Protein AF-A0A969BUL6-F1 (afdb_monomer_lite)

pLDDT: mean 92.8, std 4.7, range [65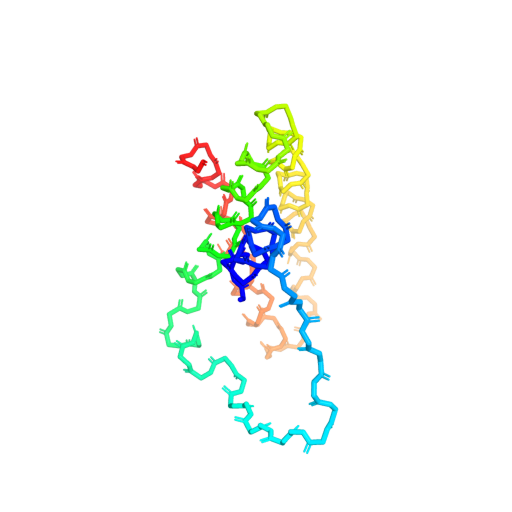.88, 97.88]

Structure (mmCIF, N/CA/C/O backbone):
data_AF-A0A969BUL6-F1
#
_entry.id   AF-A0A969BUL6-F1
#
loop_
_atom_site.group_PDB
_atom_site.id
_atom_site.type_symbol
_atom_site.label_atom_id
_atom_site.label_alt_id
_atom_site.label_comp_id
_atom_site.label_asym_id
_atom_site.label_entity_id
_atom_site.label_seq_id
_atom_site.pdbx_PDB_ins_code
_atom_site.Cartn_x
_atom_site.Cartn_y
_atom_site.Cartn_z
_atom_site.occupancy
_atom_site.B_iso_or_equiv
_atom_site.auth_seq_id
_atom_site.auth_comp_id
_atom_site.auth_asym_id
_atom_site.auth_atom_id
_atom_site.pdbx_PDB_model_num
ATOM 1 N N . MET A 1 1 ? -10.136 -2.775 -2.092 1.00 79.00 1 MET A N 1
ATOM 2 C CA . MET A 1 1 ? -8.849 -3.052 -2.754 1.00 79.00 1 MET A CA 1
ATOM 3 C C . MET A 1 1 ? -7.740 -2.154 -2.212 1.00 79.00 1 MET A C 1
ATOM 5 O O . MET A 1 1 ? -6.586 -2.566 -2.239 1.00 79.00 1 MET A O 1
ATOM 9 N N . TYR A 1 2 ? -8.063 -0.963 -1.699 1.00 91.69 2 TYR A N 1
ATOM 10 C CA . TYR A 1 2 ? -7.137 0.064 -1.206 1.00 91.69 2 TYR A CA 1
ATOM 11 C C . TYR A 1 2 ? -7.286 0.304 0.314 1.00 91.69 2 TYR A C 1
ATOM 13 O O . TYR A 1 2 ? -6.914 1.362 0.817 1.00 91.69 2 TYR A O 1
ATOM 21 N N . SER A 1 3 ? -7.788 -0.698 1.052 1.00 95.56 3 SER A N 1
ATOM 22 C CA . SER A 1 3 ? -8.084 -0.670 2.497 1.00 95.56 3 SER A CA 1
ATOM 23 C C . SER A 1 3 ? -9.330 0.121 2.917 1.00 95.56 3 SER A C 1
ATOM 25 O O . SER A 1 3 ? -9.647 0.144 4.105 1.00 95.56 3 SER A O 1
ATOM 27 N N . GLU A 1 4 ? -10.082 0.691 1.978 1.00 95.62 4 GLU A N 1
ATOM 28 C CA . GLU A 1 4 ? -11.387 1.325 2.200 1.00 95.62 4 GLU A CA 1
ATOM 29 C C . GLU A 1 4 ? -12.426 0.348 2.764 1.00 95.62 4 GLU A C 1
ATOM 31 O O . GLU A 1 4 ? -13.143 0.668 3.708 1.00 95.62 4 GLU A O 1
ATOM 36 N N . GLU A 1 5 ? -12.463 -0.871 2.234 1.00 95.06 5 GLU A N 1
ATOM 37 C CA . GLU A 1 5 ? -13.358 -1.945 2.656 1.00 95.06 5 GLU A CA 1
ATOM 38 C C . GLU A 1 5 ? -13.027 -2.428 4.067 1.00 95.06 5 GLU A C 1
ATOM 40 O O . GLU A 1 5 ? -13.918 -2.653 4.881 1.00 95.06 5 GLU A O 1
ATOM 45 N N . VAL A 1 6 ? -11.734 -2.524 4.385 1.00 95.44 6 VAL A N 1
ATOM 46 C CA . VAL A 1 6 ? -11.269 -2.941 5.711 1.00 95.44 6 VAL A CA 1
ATOM 47 C C . VAL A 1 6 ? -11.591 -1.853 6.735 1.00 95.44 6 VAL A C 1
ATOM 49 O O . VAL A 1 6 ? -12.066 -2.155 7.830 1.00 95.44 6 VAL A O 1
ATOM 52 N N . ASP A 1 7 ? -11.389 -0.581 6.374 1.00 96.56 7 ASP A N 1
ATOM 53 C CA . ASP A 1 7 ? -11.786 0.557 7.205 1.00 96.56 7 ASP A CA 1
ATOM 54 C C . ASP A 1 7 ? -13.297 0.581 7.454 1.00 96.56 7 ASP A C 1
ATOM 56 O O . ASP A 1 7 ? -13.726 0.795 8.587 1.00 96.56 7 ASP A O 1
ATOM 60 N N . LEU A 1 8 ? -14.105 0.316 6.424 1.00 95.81 8 LEU A N 1
ATOM 61 C CA . LEU A 1 8 ? -15.556 0.240 6.552 1.00 95.81 8 LEU A CA 1
ATOM 62 C C . LEU A 1 8 ? -15.975 -0.879 7.513 1.00 95.81 8 LEU A C 1
ATOM 64 O O . LEU A 1 8 ? -16.716 -0.607 8.454 1.00 95.81 8 LEU A O 1
ATOM 68 N N . CYS A 1 9 ? -15.458 -2.099 7.343 1.00 95.31 9 CYS A N 1
ATOM 69 C CA . CYS A 1 9 ? -15.747 -3.217 8.247 1.00 95.31 9 CYS A CA 1
ATOM 70 C C . CYS A 1 9 ? -15.334 -2.908 9.697 1.00 95.31 9 CYS A C 1
ATOM 72 O O . CYS A 1 9 ? -16.093 -3.173 10.627 1.00 95.31 9 CYS A O 1
ATOM 74 N N . SER A 1 10 ? -14.167 -2.282 9.896 1.00 94.69 10 SER A N 1
ATOM 75 C CA . SER A 1 10 ? -13.707 -1.824 11.216 1.00 94.69 10 SER A CA 1
ATOM 76 C C . SER A 1 10 ? -14.676 -0.814 11.841 1.00 94.69 10 SER A C 1
ATOM 78 O O . SER A 1 10 ? -15.011 -0.917 13.020 1.00 94.69 10 SER A O 1
ATOM 80 N N . ARG A 1 11 ? -15.179 0.149 11.057 1.00 96.06 11 ARG A N 1
ATOM 81 C CA . ARG A 1 11 ? -16.158 1.147 11.523 1.00 96.06 11 ARG A CA 1
ATOM 82 C C . ARG A 1 11 ? -17.513 0.532 11.862 1.00 96.06 11 ARG A C 1
ATOM 84 O O . ARG A 1 11 ? -18.085 0.915 12.875 1.00 96.06 11 ARG A O 1
ATOM 91 N N . ILE A 1 12 ? -18.000 -0.404 11.049 1.00 97.06 12 ILE A N 1
ATOM 92 C CA . ILE A 1 12 ? -19.236 -1.160 11.305 1.00 97.06 12 ILE A CA 1
ATOM 93 C C . ILE A 1 12 ? -19.116 -1.897 12.645 1.00 97.06 12 ILE A C 1
ATOM 95 O O . ILE A 1 12 ? -19.971 -1.731 13.512 1.00 97.06 12 ILE A O 1
ATOM 99 N N . GLY A 1 13 ? -18.004 -2.610 12.862 1.00 95.56 13 GLY A N 1
ATOM 100 C CA . GLY A 1 13 ? -17.739 -3.296 14.129 1.00 95.56 13 GLY A CA 1
ATOM 101 C C . GLY A 1 13 ? -17.670 -2.340 15.325 1.00 95.56 13 GLY A C 1
ATOM 102 O O . GLY A 1 13 ? -18.313 -2.581 16.340 1.00 95.56 13 GLY A O 1
ATOM 103 N N . LYS A 1 14 ? -16.966 -1.205 15.195 1.00 95.62 14 LYS A N 1
ATOM 104 C CA . LYS A 1 14 ? -16.892 -0.164 16.243 1.00 95.62 14 LYS A CA 1
ATOM 105 C C . LYS A 1 14 ? -18.247 0.469 16.572 1.00 95.62 14 LYS A C 1
ATOM 107 O O . LYS A 1 14 ? -18.428 0.959 17.680 1.00 95.62 14 LYS A O 1
ATOM 112 N N . ALA A 1 15 ? -19.178 0.483 15.620 1.00 97.56 15 ALA A N 1
ATOM 113 C CA . ALA A 1 15 ? -20.535 0.978 15.821 1.00 97.56 15 ALA A CA 1
ATOM 114 C C . ALA A 1 15 ? -21.478 -0.077 16.436 1.00 97.56 15 ALA A C 1
ATOM 116 O O . ALA A 1 15 ? -22.649 0.228 16.642 1.00 97.56 15 ALA A O 1
ATOM 117 N N . ASN A 1 16 ? -20.992 -1.291 16.732 1.00 97.00 16 ASN A N 1
ATOM 118 C CA . ASN A 1 16 ? -21.782 -2.447 17.175 1.00 97.00 16 ASN A CA 1
ATOM 119 C C . ASN A 1 16 ? -22.831 -2.918 16.153 1.00 97.00 16 ASN A C 1
ATOM 121 O O . ASN A 1 16 ? -23.867 -3.469 16.522 1.00 97.00 16 ASN A O 1
ATOM 125 N N . TRP A 1 17 ? -22.575 -2.705 14.862 1.00 97.88 17 TRP A N 1
ATOM 126 C CA . TRP A 1 17 ? -23.411 -3.250 13.795 1.00 97.88 17 TRP A CA 1
ATOM 127 C C . TRP A 1 17 ? -22.972 -4.679 13.473 1.00 97.88 17 TRP A C 1
ATOM 129 O O . TRP A 1 17 ? -21.788 -5.015 13.567 1.00 97.88 17 TRP A O 1
ATOM 139 N N . SER A 1 18 ? -23.916 -5.523 13.060 1.00 95.25 18 SER A N 1
ATOM 140 C CA . SER A 1 18 ? -23.618 -6.900 12.677 1.00 95.25 18 SER A CA 1
ATOM 141 C C . SER A 1 18 ? -22.969 -6.977 11.289 1.00 95.25 18 SER A C 1
ATOM 143 O O . SER A 1 18 ? -23.364 -6.289 10.347 1.00 95.25 18 SER A O 1
ATOM 145 N N . LEU A 1 19 ? -21.963 -7.846 11.152 1.00 94.81 19 LEU A N 1
ATOM 146 C CA . LEU A 1 19 ? -21.334 -8.186 9.877 1.00 94.81 19 LEU A CA 1
ATOM 147 C C . LEU A 1 19 ? -21.773 -9.601 9.485 1.00 94.81 19 LEU A C 1
ATOM 149 O O . LEU A 1 19 ? -21.475 -10.559 10.197 1.00 94.81 19 LEU A O 1
ATOM 153 N N . HIS A 1 20 ? -22.474 -9.739 8.362 1.00 94.88 20 HIS A N 1
ATOM 154 C CA . HIS A 1 20 ? -22.965 -11.029 7.878 1.00 94.88 20 HIS A CA 1
ATOM 155 C C . HIS A 1 20 ? -22.215 -11.459 6.618 1.00 94.88 20 HIS A C 1
ATOM 157 O O . HIS A 1 20 ? -22.008 -10.666 5.701 1.00 94.88 20 HIS A O 1
ATOM 163 N N . TRP A 1 21 ? -21.840 -12.735 6.563 1.00 94.94 21 TRP A N 1
ATOM 164 C CA . TRP A 1 21 ? -21.285 -13.370 5.373 1.00 94.94 21 TRP A CA 1
ATOM 165 C C . TRP A 1 21 ? -22.361 -14.214 4.686 1.00 94.94 21 TRP A C 1
ATOM 167 O O . TRP A 1 21 ? -23.027 -15.013 5.342 1.00 94.94 21 TRP A O 1
ATOM 177 N N . VAL A 1 22 ? -22.529 -14.046 3.371 1.00 96.88 22 VAL A N 1
ATOM 178 C CA . VAL A 1 22 ? -23.548 -14.754 2.581 1.00 96.88 22 VAL A CA 1
ATOM 179 C C . VAL A 1 22 ? -22.852 -15.668 1.569 1.00 96.88 22 VAL A C 1
ATOM 181 O O . VAL A 1 22 ? -22.572 -15.237 0.452 1.00 96.88 22 VAL A O 1
ATOM 184 N N . PRO A 1 23 ? -22.567 -16.936 1.922 1.00 96.31 23 PRO A N 1
ATOM 185 C CA . PRO A 1 23 ? -21.769 -17.827 1.075 1.00 96.31 23 PRO A CA 1
ATOM 186 C C . PRO A 1 23 ? -22.473 -18.241 -0.227 1.00 96.31 23 PRO A C 1
ATOM 188 O O . PRO A 1 23 ? -21.809 -18.644 -1.174 1.00 96.31 23 PRO A O 1
ATOM 191 N N . HIS A 1 24 ? -23.805 -18.136 -0.290 1.00 97.75 24 HIS A N 1
ATOM 192 C CA . HIS A 1 24 ? -24.598 -18.480 -1.476 1.00 97.75 24 HIS A CA 1
ATOM 193 C C . HIS A 1 24 ? -24.614 -17.368 -2.539 1.00 97.75 24 HIS A C 1
ATOM 195 O O . HIS A 1 24 ? -25.083 -17.595 -3.653 1.00 97.75 24 HIS A O 1
ATOM 201 N N . ALA A 1 25 ? -24.139 -16.163 -2.207 1.00 96.94 25 ALA A N 1
ATOM 202 C CA . ALA A 1 25 ? -24.091 -15.057 -3.152 1.00 96.94 25 ALA A CA 1
ATOM 203 C C . ALA A 1 25 ? -23.022 -15.316 -4.224 1.00 96.94 25 ALA A C 1
ATOM 205 O O . ALA A 1 25 ? -21.879 -15.644 -3.910 1.00 96.94 25 ALA A O 1
ATOM 206 N N . GLN A 1 26 ? -23.385 -15.129 -5.494 1.00 97.00 26 GLN A N 1
ATOM 207 C CA . GLN A 1 26 ? -22.473 -15.276 -6.627 1.00 97.00 26 GLN A CA 1
ATOM 208 C C . GLN A 1 26 ? -22.199 -13.908 -7.249 1.00 97.00 26 GLN A C 1
ATOM 210 O O . GLN A 1 26 ? -23.123 -13.149 -7.537 1.00 97.00 26 GLN A O 1
ATOM 215 N N . ILE A 1 27 ? -20.919 -13.586 -7.439 1.00 94.19 27 ILE A N 1
ATOM 216 C CA . ILE A 1 27 ? -20.466 -12.302 -7.982 1.00 94.19 27 ILE A CA 1
ATOM 217 C C . ILE A 1 27 ? -19.422 -12.583 -9.060 1.00 94.19 27 ILE A C 1
ATOM 219 O O . ILE A 1 27 ? -18.439 -13.281 -8.811 1.00 94.19 27 ILE A O 1
ATOM 223 N N . VAL A 1 28 ? -19.606 -12.007 -10.249 1.00 95.50 28 VAL A N 1
ATOM 224 C CA . VAL A 1 28 ? -18.592 -12.032 -11.311 1.00 95.50 28 VAL A CA 1
ATOM 225 C C . VAL A 1 28 ? -17.678 -10.823 -11.143 1.00 95.50 28 VAL A C 1
ATOM 227 O O . VAL A 1 28 ? -18.129 -9.681 -11.213 1.00 95.50 28 VAL A O 1
ATOM 230 N N . HIS A 1 29 ? -16.383 -11.063 -10.933 1.00 91.62 29 HIS A N 1
ATOM 231 C CA . HIS A 1 29 ? -15.383 -10.004 -10.821 1.00 91.62 29 HIS A CA 1
ATOM 232 C C . HIS A 1 29 ? -14.460 -10.009 -12.040 1.00 91.62 29 HIS A C 1
ATOM 234 O O . HIS A 1 29 ? -13.610 -10.884 -12.201 1.00 91.62 29 HIS A O 1
ATOM 240 N N . TYR A 1 30 ? -14.577 -8.973 -12.866 1.00 91.12 30 TYR A N 1
ATOM 241 C CA . TYR A 1 30 ? -13.643 -8.709 -13.956 1.00 91.12 30 TYR A CA 1
ATOM 242 C C . TYR A 1 30 ? -12.347 -8.077 -13.421 1.00 91.12 30 TYR A C 1
ATOM 244 O O . TYR A 1 30 ? -12.220 -6.859 -13.271 1.00 91.12 30 TYR A O 1
ATOM 252 N N . GLY A 1 31 ? -11.394 -8.940 -13.062 1.00 88.94 31 GLY A N 1
ATOM 253 C CA . GLY A 1 31 ? -10.202 -8.592 -12.290 1.00 88.94 31 GLY A CA 1
ATOM 254 C C . GLY A 1 31 ? -9.361 -7.459 -12.886 1.00 88.94 31 GLY A C 1
ATOM 255 O O . GLY A 1 31 ? -8.724 -7.603 -13.928 1.00 88.94 31 GLY A O 1
ATOM 256 N N . GLY A 1 32 ? -9.298 -6.335 -12.169 1.00 86.31 32 GLY A N 1
ATOM 257 C CA . GLY A 1 32 ? -8.396 -5.226 -12.480 1.00 86.31 32 GLY A CA 1
ATOM 258 C C . GLY A 1 32 ? -8.712 -4.468 -13.771 1.00 86.31 32 GLY A C 1
ATOM 259 O O . GLY A 1 32 ? -7.873 -3.682 -14.197 1.00 86.31 32 GLY A O 1
ATOM 260 N N . GLN A 1 33 ? -9.886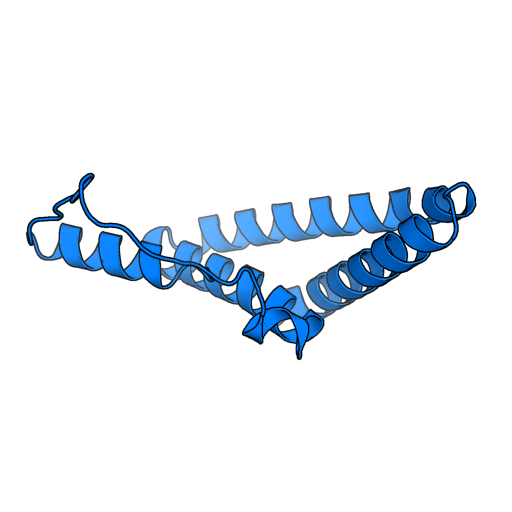 -4.649 -14.384 1.00 87.56 33 GLN A N 1
ATOM 261 C CA . GLN A 1 33 ? -10.224 -4.036 -15.678 1.00 87.56 33 GLN A CA 1
ATOM 262 C C . GLN A 1 33 ? -10.169 -2.498 -15.650 1.00 87.56 33 GLN A C 1
ATOM 264 O O . GLN A 1 33 ? -9.659 -1.874 -16.581 1.00 87.56 33 GLN A O 1
ATOM 269 N N . SER A 1 34 ? -10.606 -1.877 -14.552 1.00 87.19 34 SER A N 1
ATOM 270 C CA . SER A 1 34 ? -10.469 -0.426 -14.345 1.00 87.19 34 SER A CA 1
ATOM 271 C C . SER A 1 34 ? -9.044 -0.036 -13.941 1.00 87.19 34 SER A C 1
ATOM 273 O O . SER A 1 34 ? -8.508 0.976 -14.380 1.00 87.19 34 SER A O 1
ATOM 275 N N . THR A 1 35 ? -8.388 -0.859 -13.121 1.00 89.44 35 THR A N 1
ATOM 276 C CA . THR A 1 35 ? -7.041 -0.590 -12.598 1.00 89.44 35 THR A CA 1
ATOM 277 C C . THR A 1 35 ? -5.971 -0.651 -13.682 1.00 89.44 35 THR A C 1
ATOM 279 O O . THR A 1 35 ? -5.036 0.140 -13.646 1.00 89.44 35 THR A O 1
ATOM 282 N N . GLN A 1 36 ? -6.098 -1.560 -14.651 1.00 88.12 36 GLN A N 1
ATOM 283 C CA . GLN A 1 36 ? -5.126 -1.755 -15.729 1.00 88.12 36 GLN A CA 1
ATOM 284 C C . GLN A 1 36 ? -4.955 -0.504 -16.598 1.00 88.12 36 GLN A C 1
ATOM 286 O O . GLN A 1 36 ? -3.846 -0.232 -17.052 1.00 88.12 36 GLN A O 1
ATOM 291 N N . GLN A 1 37 ? -6.014 0.290 -16.761 1.00 89.12 37 GLN A N 1
ATOM 292 C CA . GLN A 1 37 ? -5.997 1.531 -17.544 1.00 89.12 37 GLN A CA 1
ATOM 293 C C . GLN A 1 37 ? -5.078 2.595 -16.923 1.00 89.12 37 GLN A C 1
ATOM 295 O O . GLN A 1 37 ? -4.500 3.418 -17.625 1.00 89.12 37 GLN A O 1
ATOM 300 N N . VAL A 1 38 ? -4.912 2.556 -15.598 1.00 90.88 38 VAL A N 1
ATOM 301 C CA . VAL A 1 38 ? -4.156 3.536 -14.806 1.00 90.88 38 VAL A CA 1
ATOM 302 C C . VAL A 1 38 ? -3.284 2.836 -13.751 1.00 90.88 38 VAL A C 1
ATOM 304 O O . VAL A 1 38 ? -3.212 3.229 -12.588 1.00 90.88 38 VAL A O 1
ATOM 307 N N . ALA A 1 39 ? -2.600 1.761 -14.156 1.00 89.38 39 ALA A N 1
ATOM 308 C CA . ALA A 1 39 ? -1.966 0.811 -13.235 1.00 89.38 39 ALA A CA 1
ATOM 309 C C . ALA A 1 39 ? -0.964 1.448 -12.256 1.00 89.38 39 ALA A C 1
ATOM 311 O O . ALA A 1 39 ? -0.951 1.104 -11.075 1.00 89.38 39 ALA A O 1
ATOM 312 N N . ALA A 1 40 ? -0.148 2.398 -12.724 1.00 89.19 40 ALA A N 1
ATOM 313 C CA . ALA A 1 40 ? 0.862 3.052 -11.895 1.00 89.19 40 ALA A CA 1
ATOM 314 C C . ALA A 1 40 ? 0.245 3.931 -10.793 1.00 89.19 40 ALA A C 1
ATOM 316 O O . ALA A 1 40 ? 0.645 3.837 -9.634 1.00 89.19 40 ALA A O 1
ATOM 317 N N . SER A 1 41 ? -0.758 4.753 -11.120 1.00 91.12 41 SER A N 1
ATOM 318 C CA . SER A 1 41 ? -1.410 5.606 -10.121 1.00 91.12 41 SER A CA 1
ATOM 319 C C . SER A 1 41 ? -2.216 4.772 -9.129 1.00 91.12 41 SER A C 1
ATOM 321 O O . SER A 1 41 ? -2.155 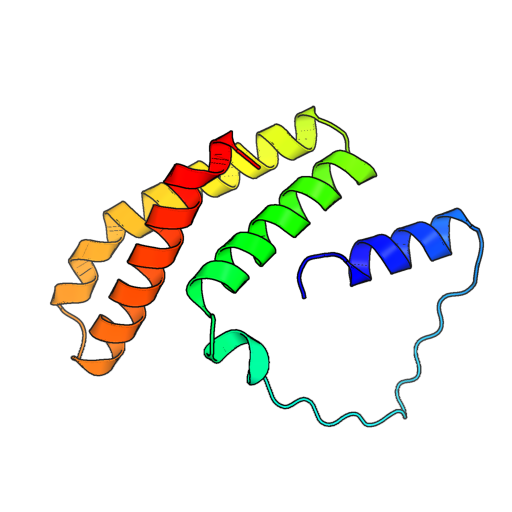5.027 -7.927 1.00 91.12 41 SER A O 1
ATOM 323 N N . MET A 1 42 ? -2.894 3.719 -9.590 1.00 93.31 42 MET A N 1
ATOM 324 C CA . MET A 1 42 ? -3.618 2.822 -8.693 1.00 93.31 42 MET A CA 1
ATOM 325 C C . MET A 1 42 ? -2.679 2.022 -7.787 1.00 93.31 42 MET A C 1
ATOM 327 O O . MET A 1 42 ? -3.017 1.781 -6.631 1.00 93.31 42 MET A O 1
ATOM 331 N N . PHE A 1 43 ? -1.484 1.659 -8.257 1.00 93.62 43 PHE A N 1
ATOM 332 C CA . PHE A 1 43 ? -0.453 1.072 -7.401 1.00 93.62 43 PHE A CA 1
ATOM 333 C C . PHE A 1 43 ? -0.061 2.025 -6.264 1.00 93.62 43 PHE A C 1
ATOM 335 O O . PHE A 1 43 ? 0.010 1.604 -5.114 1.00 93.62 43 PHE A O 1
ATOM 342 N N . LEU A 1 44 ? 0.119 3.320 -6.540 1.00 93.81 44 LEU A N 1
ATOM 343 C CA . LEU A 1 44 ? 0.386 4.304 -5.484 1.00 93.81 44 LEU A CA 1
ATOM 344 C C . LEU A 1 44 ? -0.804 4.453 -4.528 1.00 93.81 44 LEU A C 1
ATOM 346 O O . LEU A 1 44 ? -0.614 4.413 -3.312 1.00 93.81 44 LEU A O 1
ATOM 350 N N . ARG A 1 45 ? -2.035 4.536 -5.054 1.00 93.25 45 ARG A N 1
ATOM 351 C CA . ARG A 1 45 ? -3.262 4.592 -4.238 1.00 93.25 45 ARG A CA 1
ATOM 352 C C . ARG A 1 45 ? -3.393 3.390 -3.304 1.00 93.25 45 ARG A C 1
ATOM 354 O O . ARG A 1 45 ? -3.847 3.558 -2.178 1.00 93.25 45 ARG A O 1
ATOM 361 N N . LEU A 1 46 ? -2.953 2.202 -3.730 1.00 94.19 46 LEU A N 1
ATOM 362 C CA . LEU A 1 46 ? -2.969 0.977 -2.916 1.00 94.19 46 LEU A CA 1
ATOM 363 C C . LEU A 1 46 ? -2.147 1.130 -1.648 1.00 94.19 46 LEU A C 1
ATOM 365 O O . LEU A 1 46 ? -2.619 0.802 -0.561 1.00 94.19 46 LEU A O 1
ATOM 369 N N . TYR A 1 47 ? -0.926 1.633 -1.772 1.00 95.31 47 TYR A N 1
ATOM 370 C CA . TYR A 1 47 ? -0.062 1.812 -0.613 1.00 95.31 47 TYR A CA 1
ATOM 371 C C . TYR A 1 47 ? -0.440 3.045 0.202 1.00 95.31 47 TYR A C 1
ATOM 373 O O . TYR A 1 47 ? -0.390 2.986 1.429 1.00 95.31 47 TYR A O 1
ATOM 381 N N . GLN A 1 48 ? -0.900 4.118 -0.446 1.00 94.62 48 GLN A N 1
ATOM 382 C CA . GLN A 1 48 ? -1.425 5.296 0.242 1.00 94.62 48 GLN A CA 1
ATOM 383 C C . GLN A 1 48 ? -2.619 4.931 1.135 1.00 94.62 48 GLN A C 1
ATOM 385 O O . GLN A 1 48 ? -2.636 5.279 2.314 1.00 94.62 48 GLN A O 1
ATOM 390 N N . GLY A 1 49 ? -3.587 4.179 0.606 1.00 95.38 49 GLY A N 1
ATOM 391 C CA . GLY A 1 49 ? -4.754 3.725 1.359 1.00 95.38 49 GLY A CA 1
ATOM 392 C C . GLY A 1 49 ? -4.375 2.869 2.571 1.00 95.38 49 GLY A C 1
ATOM 393 O O . GLY A 1 49 ? -4.879 3.098 3.671 1.00 95.38 49 GLY A O 1
ATOM 394 N N . LYS A 1 50 ? -3.380 1.983 2.428 1.00 95.38 50 LYS A N 1
ATOM 395 C CA . LYS A 1 50 ? -2.825 1.208 3.552 1.00 95.38 50 LYS A CA 1
ATOM 396 C C . LYS A 1 50 ? -2.168 2.092 4.611 1.00 95.38 50 LYS A C 1
ATOM 398 O O . LYS A 1 50 ? -2.427 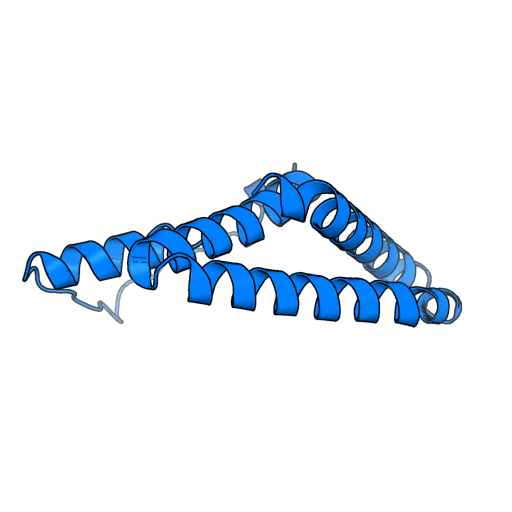1.910 5.797 1.00 95.38 50 LYS A O 1
ATOM 403 N N . VAL A 1 51 ? -1.344 3.063 4.211 1.00 95.56 51 VAL A N 1
ATOM 404 C CA . VAL A 1 51 ? -0.704 4.012 5.141 1.00 95.56 51 VAL A CA 1
ATOM 405 C C . VAL A 1 51 ? -1.755 4.801 5.929 1.00 95.56 51 VAL A C 1
ATOM 407 O O . VAL A 1 51 ? -1.632 4.914 7.154 1.00 95.56 51 VAL A O 1
ATOM 410 N N . ILE A 1 52 ? -2.796 5.298 5.248 1.00 94.94 52 ILE A N 1
ATOM 411 C CA . ILE A 1 52 ? -3.929 6.006 5.862 1.00 94.94 52 ILE A CA 1
ATOM 412 C C . ILE A 1 52 ? -4.656 5.086 6.844 1.00 94.94 52 ILE A C 1
ATOM 414 O O . ILE A 1 52 ? -4.887 5.482 7.987 1.00 94.94 52 ILE A O 1
ATOM 418 N N . TYR A 1 53 ? -4.964 3.852 6.437 1.00 96.12 53 TYR A N 1
ATOM 419 C CA . TYR A 1 53 ? -5.622 2.863 7.286 1.00 96.12 53 TYR A CA 1
ATOM 420 C C . TYR A 1 53 ? -4.826 2.593 8.568 1.00 96.12 53 TYR A C 1
ATOM 422 O O . TYR A 1 53 ? -5.386 2.685 9.662 1.00 96.12 53 TYR A O 1
ATOM 430 N N . PHE A 1 54 ? -3.520 2.320 8.457 1.00 95.62 54 PHE A N 1
ATOM 431 C CA . PHE A 1 54 ? -2.665 2.069 9.620 1.00 95.62 54 PHE A CA 1
ATOM 432 C C . PHE A 1 54 ? -2.578 3.285 10.536 1.00 95.62 54 PHE A C 1
ATOM 434 O O . PHE A 1 54 ? -2.677 3.138 11.751 1.00 95.62 54 PHE A O 1
ATOM 441 N N . ARG A 1 55 ? -2.461 4.492 9.975 1.00 95.25 55 ARG A N 1
ATOM 442 C CA . ARG A 1 55 ? -2.449 5.722 10.772 1.00 95.25 55 ARG A CA 1
ATOM 443 C C . ARG A 1 55 ? -3.762 5.916 11.528 1.00 95.25 55 ARG A C 1
ATOM 445 O O . ARG A 1 55 ? -3.731 6.236 12.711 1.00 95.25 55 ARG A O 1
ATOM 452 N N . LYS A 1 56 ? -4.896 5.713 10.853 1.00 95.19 56 LYS A N 1
ATOM 453 C CA . LYS A 1 56 ? -6.239 5.915 11.407 1.00 95.19 56 LYS A CA 1
ATOM 454 C C . LYS A 1 56 ? -6.604 4.880 12.470 1.00 95.19 56 LYS A C 1
ATOM 456 O O . LYS A 1 56 ? -7.197 5.238 13.480 1.00 95.19 56 LYS A O 1
ATOM 461 N N . ASN A 1 57 ? -6.280 3.608 12.240 1.00 95.44 57 ASN A N 1
ATOM 462 C CA . ASN A 1 57 ? -6.733 2.507 13.093 1.00 95.44 57 ASN A CA 1
ATOM 463 C C . ASN A 1 57 ? -5.690 2.046 14.122 1.00 95.44 57 ASN A C 1
ATOM 465 O O . ASN A 1 57 ? -6.073 1.452 15.123 1.00 95.44 57 ASN A O 1
ATOM 469 N N . HIS A 1 58 ? -4.402 2.335 13.905 1.00 95.19 58 HIS A N 1
ATOM 470 C CA . HIS A 1 58 ? -3.299 1.869 14.757 1.00 95.19 58 HIS A CA 1
ATOM 471 C C . HIS A 1 58 ? -2.307 2.976 15.161 1.00 95.19 58 HIS A C 1
ATOM 473 O O . HIS A 1 58 ? -1.292 2.690 15.797 1.00 95.19 58 HIS A O 1
ATOM 479 N N . GLY A 1 59 ? -2.575 4.232 14.793 1.00 95.69 59 GLY A N 1
ATOM 480 C CA . GLY A 1 59 ? -1.779 5.393 15.186 1.00 95.69 59 GLY A CA 1
ATOM 481 C C . GLY A 1 59 ? -0.534 5.654 14.328 1.00 95.69 59 GLY A C 1
ATOM 482 O O . GLY A 1 59 ? -0.148 4.892 13.436 1.00 95.69 59 GLY A O 1
ATOM 483 N N . ALA A 1 60 ? 0.112 6.791 14.601 1.00 95.12 60 ALA A N 1
ATOM 484 C CA . ALA A 1 60 ? 1.272 7.267 13.847 1.00 95.12 60 ALA A CA 1
ATOM 485 C C . ALA A 1 60 ? 2.519 6.354 13.928 1.00 95.12 60 ALA A C 1
ATOM 487 O O . ALA A 1 60 ? 3.153 6.172 12.884 1.00 95.12 60 ALA A O 1
ATOM 488 N N . PRO A 1 61 ? 2.876 5.742 15.081 1.00 96.31 61 PRO A N 1
ATOM 489 C CA . PRO A 1 61 ? 4.045 4.862 15.163 1.00 96.31 61 PRO A CA 1
ATOM 490 C C . PRO A 1 61 ? 3.935 3.651 14.231 1.00 96.31 61 PRO A C 1
ATOM 492 O O . PRO A 1 61 ? 4.849 3.387 13.450 1.00 96.31 61 PRO A O 1
ATOM 495 N N . THR A 1 62 ? 2.779 2.981 14.230 1.00 96.12 62 THR A N 1
ATOM 496 C CA . THR A 1 62 ? 2.504 1.832 13.355 1.00 96.12 62 THR A CA 1
ATOM 497 C C . THR A 1 62 ? 2.557 2.222 11.879 1.00 96.12 62 THR A C 1
ATOM 499 O O . THR A 1 62 ? 3.143 1.510 11.068 1.00 96.12 62 THR A O 1
ATOM 502 N N . SER A 1 63 ? 2.012 3.389 11.518 1.00 95.50 63 SER A N 1
ATOM 503 C CA . SER A 1 63 ? 2.097 3.911 10.148 1.00 95.50 63 SER A CA 1
ATOM 504 C C . SER A 1 63 ? 3.547 4.177 9.718 1.00 95.50 63 SER A C 1
ATOM 506 O O . SER A 1 63 ? 3.940 3.818 8.607 1.00 95.50 63 SER A O 1
ATOM 508 N N . ARG A 1 64 ? 4.382 4.740 10.604 1.00 95.06 64 ARG A N 1
ATOM 509 C CA . ARG A 1 64 ? 5.810 4.965 10.328 1.00 95.06 64 ARG A CA 1
ATOM 510 C C . ARG A 1 64 ? 6.568 3.650 10.163 1.00 95.06 64 ARG A C 1
ATOM 512 O O . ARG A 1 64 ? 7.345 3.524 9.223 1.00 95.06 64 ARG A O 1
ATOM 519 N N . TYR A 1 65 ? 6.306 2.669 11.022 1.00 96.69 65 TYR A N 1
ATOM 520 C CA . TYR A 1 65 ? 6.879 1.331 10.894 1.00 96.69 65 TYR A CA 1
ATOM 521 C C . TYR A 1 65 ? 6.476 0.662 9.573 1.00 96.69 65 TYR A C 1
ATOM 523 O O . TYR A 1 65 ? 7.327 0.152 8.846 1.00 96.69 65 TYR A O 1
ATOM 531 N N . TYR A 1 66 ? 5.201 0.761 9.191 1.00 95.62 66 TYR A N 1
ATOM 532 C CA . TYR A 1 66 ? 4.724 0.266 7.904 1.00 95.62 66 TYR A CA 1
ATOM 533 C C . TYR A 1 66 ? 5.452 0.925 6.720 1.00 95.62 66 TYR A C 1
ATOM 535 O O . TYR A 1 66 ? 5.880 0.233 5.797 1.00 95.62 66 TYR A O 1
ATOM 543 N N . LYS A 1 67 ? 5.681 2.245 6.763 1.00 95.50 67 LYS A N 1
ATOM 544 C CA . LYS A 1 67 ? 6.487 2.943 5.746 1.00 95.50 67 LYS A CA 1
ATOM 545 C C . LYS A 1 67 ? 7.932 2.445 5.692 1.00 95.50 67 LYS A C 1
ATOM 547 O O . LYS A 1 67 ? 8.466 2.315 4.596 1.00 95.50 67 LYS A O 1
ATOM 552 N N . LEU A 1 68 ? 8.557 2.126 6.828 1.00 95.94 68 LEU A N 1
ATOM 553 C CA . LEU A 1 68 ? 9.906 1.542 6.846 1.00 95.94 68 LEU A CA 1
ATOM 554 C C . LEU A 1 68 ? 9.938 0.166 6.170 1.00 95.94 68 LEU A C 1
ATOM 556 O O . LEU A 1 68 ? 10.847 -0.104 5.389 1.00 95.94 68 LEU A O 1
ATOM 560 N N . ILE A 1 69 ? 8.918 -0.669 6.394 1.00 96.19 69 ILE A N 1
ATOM 561 C CA . ILE A 1 69 ? 8.776 -1.948 5.683 1.00 96.19 69 ILE A CA 1
ATOM 562 C C . ILE A 1 69 ? 8.645 -1.712 4.174 1.00 96.19 69 ILE A C 1
ATOM 564 O O . ILE A 1 69 ? 9.310 -2.386 3.390 1.00 96.19 69 ILE A O 1
ATOM 568 N N . LEU A 1 70 ? 7.816 -0.750 3.752 1.00 95.50 70 LEU A N 1
ATOM 569 C CA . LEU A 1 70 ? 7.661 -0.416 2.333 1.00 95.50 70 LEU A CA 1
ATOM 570 C C . LEU A 1 70 ? 8.961 0.086 1.707 1.00 95.50 70 LEU A C 1
ATOM 572 O O . LEU A 1 70 ? 9.275 -0.303 0.583 1.00 95.50 70 LEU A O 1
ATOM 576 N N . LEU A 1 71 ? 9.718 0.907 2.436 1.00 96.06 71 LEU A N 1
ATOM 577 C CA . LEU A 1 71 ? 11.027 1.386 2.011 1.00 96.06 71 LEU A CA 1
ATOM 578 C C . LEU A 1 71 ? 11.989 0.212 1.806 1.00 96.06 71 LEU A C 1
ATOM 580 O O . LEU A 1 71 ? 12.528 0.054 0.714 1.00 96.06 71 LEU A O 1
ATOM 584 N N . ALA A 1 72 ? 12.147 -0.645 2.817 1.00 96.25 72 ALA A N 1
ATOM 585 C CA . ALA A 1 72 ? 13.042 -1.798 2.756 1.00 96.25 72 ALA A CA 1
ATOM 586 C C . ALA A 1 72 ? 12.656 -2.764 1.623 1.00 96.25 72 ALA A C 1
ATOM 588 O O . ALA A 1 72 ? 13.500 -3.146 0.813 1.00 96.25 72 ALA A O 1
ATOM 589 N N . ALA A 1 73 ? 11.370 -3.107 1.510 1.00 94.81 73 ALA A N 1
ATOM 590 C CA . ALA A 1 73 ? 10.870 -3.991 0.460 1.00 94.81 73 ALA A CA 1
ATOM 591 C C . ALA A 1 73 ? 11.003 -3.371 -0.941 1.00 94.81 73 ALA A C 1
ATOM 593 O O . ALA A 1 73 ? 11.311 -4.079 -1.901 1.00 94.81 73 ALA A O 1
ATOM 594 N N . GLY A 1 74 ? 10.770 -2.062 -1.073 1.00 94.56 74 GLY A N 1
ATOM 595 C CA . GLY A 1 74 ? 10.942 -1.333 -2.326 1.00 94.56 74 GLY A CA 1
ATOM 596 C C . GLY A 1 74 ? 12.402 -1.314 -2.770 1.00 94.56 74 GLY A C 1
ATOM 597 O O . GLY A 1 74 ? 12.690 -1.686 -3.903 1.00 94.56 74 GLY A O 1
ATOM 598 N N . VAL A 1 75 ? 13.325 -0.970 -1.866 1.00 95.44 75 VAL A N 1
ATOM 599 C CA . VAL A 1 75 ? 14.771 -0.981 -2.135 1.00 95.44 75 VAL A CA 1
ATOM 600 C C . VAL A 1 75 ? 15.240 -2.380 -2.524 1.00 95.44 75 VAL A C 1
ATOM 602 O O . VAL A 1 75 ? 15.873 -2.530 -3.564 1.00 95.44 75 VAL A O 1
ATOM 605 N N . ALA A 1 76 ? 14.869 -3.417 -1.766 1.00 94.69 76 ALA A N 1
ATOM 606 C CA . ALA A 1 76 ? 15.241 -4.796 -2.082 1.00 94.69 76 ALA A CA 1
ATOM 607 C C . ALA A 1 76 ? 14.806 -5.210 -3.500 1.00 94.69 76 ALA A C 1
ATOM 609 O O . ALA A 1 76 ? 15.582 -5.808 -4.243 1.00 94.69 76 ALA A O 1
ATOM 610 N N . ARG A 1 77 ? 13.590 -4.838 -3.921 1.00 93.50 77 ARG A N 1
ATOM 611 C CA . ARG A 1 77 ? 13.102 -5.117 -5.283 1.00 93.50 77 ARG A CA 1
ATOM 612 C C . ARG A 1 77 ? 13.895 -4.380 -6.357 1.00 93.50 77 ARG A C 1
ATOM 614 O O . ARG A 1 77 ? 14.164 -4.963 -7.401 1.00 93.50 77 ARG A O 1
ATOM 621 N N . LEU A 1 78 ? 14.281 -3.129 -6.110 1.00 93.38 78 LEU A N 1
ATOM 622 C CA . LEU A 1 78 ? 15.115 -2.368 -7.041 1.00 93.38 78 LEU A CA 1
ATOM 623 C C . LEU A 1 78 ? 16.519 -2.972 -7.164 1.00 93.38 78 LEU A C 1
ATOM 625 O O . LEU A 1 78 ? 17.017 -3.097 -8.278 1.00 93.38 78 LEU A O 1
ATOM 629 N N . VAL A 1 79 ? 17.116 -3.406 -6.049 1.00 94.50 79 VAL A N 1
ATOM 630 C CA . VAL A 1 79 ? 18.434 -4.064 -6.025 1.00 94.50 79 VAL A CA 1
ATOM 631 C C . VAL A 1 79 ? 18.428 -5.374 -6.813 1.00 94.50 79 VAL A C 1
ATOM 633 O O . VAL A 1 79 ? 19.387 -5.670 -7.515 1.00 94.50 79 VAL A O 1
ATOM 636 N N . VAL A 1 80 ? 17.338 -6.141 -6.741 1.00 93.38 80 VAL A N 1
ATOM 637 C CA . VAL A 1 80 ? 17.187 -7.415 -7.464 1.00 93.38 80 VAL A CA 1
ATOM 638 C C . VAL A 1 80 ? 16.791 -7.207 -8.935 1.00 93.38 80 VAL A C 1
ATOM 640 O O . VAL A 1 80 ? 17.023 -8.081 -9.769 1.00 93.38 80 VAL A O 1
ATOM 643 N N . SER A 1 81 ? 16.244 -6.040 -9.293 1.00 91.88 81 SER A N 1
ATOM 644 C CA . SER A 1 81 ? 15.725 -5.758 -10.638 1.00 91.88 81 SER A CA 1
ATOM 645 C C . SER A 1 81 ? 16.707 -5.968 -11.803 1.00 91.88 81 SER A C 1
ATOM 647 O O . SER A 1 81 ? 16.223 -6.343 -12.873 1.00 91.88 81 SER A O 1
ATOM 649 N N . PRO A 1 82 ? 18.035 -5.763 -11.686 1.00 91.69 82 PRO A N 1
ATOM 650 C CA . PRO A 1 82 ? 18.976 -6.065 -12.767 1.00 91.69 82 PRO A CA 1
ATOM 651 C C . PRO A 1 82 ? 18.968 -7.538 -13.197 1.00 91.69 82 PRO A C 1
ATOM 653 O O . PRO A 1 82 ? 19.234 -7.831 -14.361 1.00 91.69 82 PRO A O 1
ATOM 656 N N . LEU A 1 83 ? 18.581 -8.470 -12.314 1.00 91.44 83 LEU A N 1
ATOM 657 C CA . LEU A 1 83 ? 18.442 -9.888 -12.669 1.00 91.44 83 LEU A CA 1
ATOM 658 C C . LEU A 1 83 ? 17.356 -10.126 -13.734 1.00 91.44 83 LEU A C 1
ATOM 660 O O . LEU A 1 83 ? 17.392 -11.138 -14.432 1.00 91.44 83 LEU A O 1
ATOM 664 N N . ALA A 1 84 ? 16.440 -9.171 -13.937 1.00 88.81 84 ALA A N 1
ATOM 665 C CA . ALA A 1 84 ? 15.433 -9.216 -14.998 1.00 88.81 84 ALA A CA 1
ATOM 666 C C . ALA A 1 84 ? 16.036 -9.267 -16.413 1.00 88.81 84 ALA A C 1
ATOM 668 O O . ALA A 1 84 ? 15.348 -9.634 -17.367 1.00 88.81 84 ALA A O 1
ATOM 669 N N . LEU A 1 85 ? 17.309 -8.887 -16.580 1.00 87.50 85 LEU A N 1
ATOM 670 C CA . LEU A 1 85 ? 18.004 -8.944 -17.867 1.00 87.50 85 LEU A CA 1
ATOM 671 C C . LEU A 1 85 ? 18.118 -10.378 -18.404 1.00 87.50 85 LEU A C 1
ATOM 673 O O . LEU A 1 85 ? 18.084 -10.564 -19.621 1.00 87.50 85 LEU A O 1
ATOM 677 N N . PHE A 1 86 ? 18.153 -11.370 -17.510 1.00 92.44 86 PHE A N 1
ATOM 678 C CA . PHE A 1 86 ? 18.196 -12.796 -17.841 1.00 92.44 86 PHE A CA 1
ATOM 679 C C . PHE A 1 86 ? 16.812 -13.404 -18.122 1.00 92.44 86 PHE A C 1
ATOM 681 O O . PHE A 1 86 ? 16.704 -14.578 -18.467 1.00 92.44 86 PHE A O 1
ATOM 688 N N . GLU A 1 87 ? 15.732 -12.632 -17.982 1.00 92.31 87 GLU A N 1
ATOM 689 C CA . GLU A 1 87 ? 14.373 -13.121 -18.204 1.00 92.31 87 GLU A CA 1
ATOM 690 C C . GLU A 1 87 ? 13.937 -13.015 -19.676 1.00 92.31 87 GLU A C 1
ATOM 692 O O . GLU A 1 87 ? 14.332 -12.109 -20.418 1.00 92.31 87 GLU A O 1
ATOM 697 N N . HIS A 1 88 ? 13.013 -13.895 -20.084 1.00 92.62 88 HIS A N 1
ATOM 698 C CA . HIS A 1 88 ? 12.320 -13.787 -21.370 1.00 92.62 88 HIS A CA 1
ATOM 699 C C . HIS A 1 88 ? 11.647 -12.417 -21.550 1.00 92.62 88 HIS A C 1
ATOM 701 O O . HIS A 1 88 ? 11.102 -11.845 -20.604 1.00 92.62 88 HIS A O 1
ATOM 707 N N . ALA A 1 89 ? 11.599 -11.930 -22.795 1.00 89.19 89 ALA A N 1
ATOM 708 C CA . ALA A 1 89 ? 11.183 -10.567 -23.137 1.00 89.19 89 ALA A CA 1
ATOM 709 C C . ALA A 1 89 ? 9.845 -10.126 -22.508 1.00 89.19 89 ALA A C 1
ATOM 711 O O . ALA A 1 89 ? 9.738 -8.998 -22.025 1.00 89.19 89 ALA A O 1
ATOM 712 N N . GLN A 1 90 ? 8.839 -11.006 -22.467 1.00 88.75 90 GLN A N 1
ATOM 713 C CA . GLN A 1 90 ? 7.535 -10.687 -21.877 1.00 88.75 90 GLN A CA 1
ATOM 714 C C . GLN A 1 90 ? 7.591 -10.559 -20.348 1.00 88.75 90 GLN A C 1
ATOM 716 O O . GLN A 1 90 ? 6.984 -9.652 -19.775 1.00 88.75 90 GLN A O 1
ATOM 721 N N . ARG A 1 91 ? 8.345 -11.441 -19.679 1.00 88.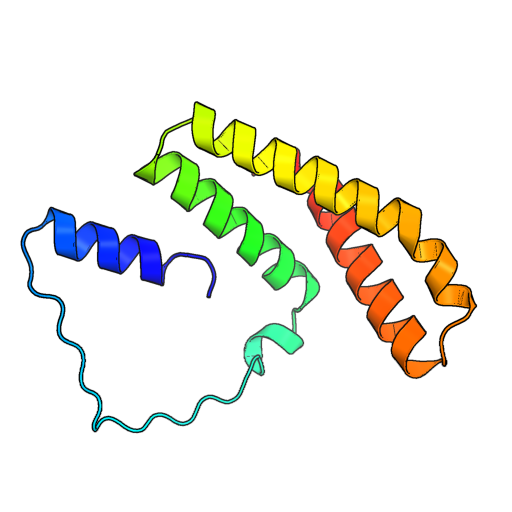88 91 ARG A N 1
ATOM 722 C CA . ARG A 1 91 ? 8.527 -11.404 -18.223 1.00 88.88 91 ARG A CA 1
ATOM 723 C C . ARG A 1 91 ? 9.353 -10.181 -17.821 1.00 88.88 91 ARG A C 1
ATOM 725 O O . ARG A 1 91 ? 8.910 -9.424 -16.961 1.00 88.88 91 ARG A O 1
ATOM 732 N N . ARG A 1 92 ? 10.418 -9.893 -18.575 1.00 91.44 92 ARG A N 1
ATOM 733 C CA . ARG A 1 92 ? 11.249 -8.696 -18.417 1.00 91.44 92 ARG A CA 1
ATOM 734 C C . ARG A 1 92 ? 10.438 -7.405 -18.520 1.00 91.44 92 ARG A C 1
ATOM 736 O O . ARG A 1 92 ? 10.563 -6.542 -17.659 1.00 91.44 92 ARG A O 1
ATOM 743 N N . LYS A 1 93 ? 9.553 -7.268 -19.520 1.00 89.44 93 LYS A N 1
ATOM 744 C CA . LYS A 1 93 ? 8.661 -6.094 -19.645 1.00 89.44 93 LYS A CA 1
ATOM 745 C C . LYS A 1 93 ? 7.799 -5.892 -18.395 1.00 89.44 93 LYS A C 1
ATOM 747 O O . LYS A 1 93 ? 7.712 -4.777 -17.884 1.00 89.44 93 LYS A O 1
ATOM 752 N N . ARG A 1 94 ? 7.186 -6.966 -17.885 1.00 88.25 94 ARG A N 1
ATOM 753 C CA . ARG A 1 94 ? 6.360 -6.918 -16.668 1.00 88.25 94 ARG A CA 1
ATOM 754 C C . ARG A 1 94 ? 7.189 -6.580 -15.430 1.00 88.25 94 ARG A C 1
ATOM 756 O O . ARG A 1 94 ? 6.747 -5.772 -14.618 1.00 88.25 94 ARG A O 1
ATOM 763 N N . HIS A 1 95 ? 8.374 -7.172 -15.297 1.00 91.06 95 HIS A N 1
ATOM 764 C CA . HIS A 1 95 ? 9.299 -6.892 -14.205 1.00 91.06 95 HIS A CA 1
ATOM 765 C C . HIS A 1 95 ? 9.676 -5.406 -14.200 1.00 91.06 95 HIS A C 1
ATOM 767 O O . HIS A 1 95 ? 9.434 -4.725 -13.210 1.00 91.06 95 HIS A O 1
ATOM 773 N N . LEU A 1 96 ? 10.148 -4.866 -15.327 1.00 90.81 96 LEU A N 1
ATOM 774 C CA . LEU A 1 96 ? 10.530 -3.455 -15.440 1.00 90.81 96 LEU A CA 1
ATOM 775 C C . LEU A 1 96 ? 9.362 -2.498 -15.152 1.00 90.81 96 LEU A C 1
ATOM 777 O O . LEU A 1 96 ? 9.557 -1.468 -14.505 1.00 90.81 96 LEU A O 1
ATOM 781 N N . ALA A 1 97 ? 8.139 -2.841 -15.575 1.00 90.44 97 ALA A N 1
ATOM 782 C CA . ALA A 1 97 ? 6.946 -2.067 -15.234 1.00 90.44 97 ALA A CA 1
ATOM 783 C C . ALA A 1 97 ? 6.700 -2.029 -13.714 1.00 90.44 97 ALA A C 1
ATOM 785 O O . ALA A 1 97 ? 6.429 -0.961 -13.164 1.00 90.44 97 ALA A O 1
ATOM 786 N N . LEU A 1 98 ? 6.858 -3.163 -13.022 1.00 90.06 98 LEU A N 1
ATOM 787 C CA . LEU A 1 98 ? 6.764 -3.230 -11.561 1.00 90.06 98 LEU A CA 1
ATOM 788 C C . LEU A 1 98 ? 7.896 -2.451 -10.881 1.00 90.06 98 LEU A C 1
ATOM 790 O O . LEU A 1 98 ? 7.626 -1.698 -9.949 1.00 90.06 98 LEU A O 1
ATOM 794 N N . THR A 1 99 ? 9.137 -2.579 -11.355 1.00 92.62 99 THR A N 1
ATOM 795 C CA . THR A 1 99 ? 10.295 -1.814 -10.861 1.00 92.62 99 THR A CA 1
ATOM 796 C C . THR A 1 99 ? 10.018 -0.316 -10.930 1.00 92.62 99 THR A C 1
ATOM 798 O O . THR A 1 99 ? 10.226 0.393 -9.947 1.00 92.62 99 THR A O 1
ATOM 801 N N . LYS A 1 100 ? 9.456 0.166 -12.047 1.00 92.81 100 LYS A N 1
ATOM 802 C CA . LYS A 1 100 ? 9.038 1.565 -12.196 1.00 92.81 100 LYS A CA 1
ATOM 803 C C . LYS A 1 100 ? 7.988 1.967 -11.154 1.00 92.81 100 LYS A C 1
ATOM 805 O O . LYS A 1 100 ? 8.112 3.035 -10.561 1.00 92.81 100 LYS A O 1
ATOM 810 N N . SER A 1 101 ? 6.986 1.126 -10.892 1.00 93.81 101 SER A N 1
ATOM 811 C CA . SER A 1 101 ? 5.984 1.389 -9.849 1.00 93.81 101 SER A CA 1
ATOM 812 C C . SER A 1 101 ? 6.589 1.435 -8.440 1.00 93.81 101 SER A C 1
ATOM 814 O O . SER A 1 101 ? 6.225 2.307 -7.654 1.00 93.81 101 SER A O 1
ATOM 816 N N . TYR A 1 102 ? 7.546 0.555 -8.120 1.00 94.06 102 TYR A N 1
ATOM 817 C CA . TYR A 1 102 ? 8.264 0.591 -6.838 1.00 94.06 102 TYR A CA 1
ATOM 818 C C . TYR A 1 102 ? 9.157 1.822 -6.705 1.00 94.06 102 TYR A C 1
ATOM 820 O O . TYR A 1 102 ? 9.167 2.444 -5.648 1.00 94.06 102 TYR A O 1
ATOM 828 N N . TRP A 1 103 ? 9.845 2.223 -7.775 1.00 93.88 103 TRP A N 1
ATOM 829 C CA . TRP A 1 103 ? 10.595 3.476 -7.798 1.00 93.88 103 TRP A CA 1
ATOM 830 C C . TRP A 1 103 ? 9.690 4.674 -7.485 1.00 93.88 103 TRP A C 1
ATOM 832 O O . TRP A 1 103 ? 9.984 5.457 -6.586 1.00 93.88 103 TRP A O 1
ATOM 842 N N . GLN A 1 104 ? 8.542 4.772 -8.165 1.00 93.50 104 GLN A N 1
ATOM 843 C CA . GLN A 1 104 ? 7.551 5.823 -7.911 1.00 93.50 104 GLN A CA 1
ATOM 844 C C . GLN A 1 104 ? 7.011 5.784 -6.478 1.00 93.50 104 GLN A C 1
ATOM 846 O O . GLN A 1 104 ? 6.817 6.832 -5.868 1.00 93.50 104 GLN A O 1
ATOM 851 N N . LEU A 1 105 ? 6.786 4.589 -5.924 1.00 94.31 105 LEU A N 1
ATOM 852 C CA . LEU A 1 105 ? 6.342 4.435 -4.543 1.00 94.31 105 LEU A CA 1
ATOM 853 C C . LEU A 1 105 ? 7.361 5.013 -3.562 1.00 94.31 105 LEU A C 1
ATOM 855 O O . LEU A 1 105 ? 6.963 5.738 -2.657 1.00 94.31 105 LEU A O 1
ATOM 859 N N . LEU A 1 106 ? 8.652 4.728 -3.746 1.00 93.44 106 LEU A N 1
ATOM 860 C CA . LEU A 1 106 ? 9.704 5.227 -2.860 1.00 93.44 106 LEU A CA 1
ATOM 861 C C . LEU A 1 106 ? 9.856 6.748 -2.931 1.00 93.44 106 LEU A C 1
ATOM 863 O O . LEU A 1 106 ? 10.004 7.386 -1.891 1.00 93.44 106 LEU A O 1
ATOM 867 N N . THR A 1 107 ? 9.767 7.338 -4.126 1.00 91.50 107 THR A N 1
ATOM 868 C CA . THR A 1 107 ? 9.881 8.797 -4.285 1.00 91.50 107 THR A CA 1
ATOM 869 C C . THR A 1 107 ? 8.681 9.553 -3.718 1.00 91.50 107 THR A C 1
ATOM 871 O O . THR A 1 107 ? 8.835 10.691 -3.286 1.00 91.50 107 THR A O 1
ATOM 874 N N . HIS A 1 108 ? 7.504 8.923 -3.660 1.00 90.50 108 HIS A N 1
ATOM 875 C CA . HIS A 1 108 ? 6.286 9.538 -3.120 1.00 90.50 108 HIS A CA 1
ATOM 876 C C . HIS A 1 108 ? 5.986 9.139 -1.666 1.00 90.50 108 HIS A C 1
ATOM 878 O O . HIS A 1 108 ? 5.130 9.750 -1.028 1.00 90.50 108 HIS A O 1
ATOM 884 N N . LEU A 1 109 ? 6.706 8.170 -1.094 1.00 85.81 109 LEU A N 1
ATOM 885 C CA . LEU A 1 109 ? 6.502 7.690 0.277 1.00 85.81 109 LEU A CA 1
ATOM 886 C C . LEU A 1 109 ? 6.521 8.788 1.364 1.00 85.81 109 LEU A C 1
ATOM 888 O O . LEU A 1 109 ? 5.716 8.681 2.295 1.00 85.81 109 LEU A O 1
ATOM 892 N N . PRO A 1 110 ? 7.372 9.838 1.284 1.00 77.25 110 PRO A N 1
ATOM 893 C CA . PRO A 1 110 ? 7.363 10.929 2.263 1.00 77.25 110 PRO A CA 1
ATOM 894 C C . PRO A 1 110 ? 6.073 11.759 2.246 1.00 77.25 110 PRO A C 1
ATOM 896 O O . PRO A 1 110 ? 5.718 12.335 3.269 1.00 77.25 110 PRO A O 1
ATOM 899 N N . SER A 1 111 ? 5.395 11.822 1.092 1.00 73.31 111 SER A N 1
ATOM 900 C CA . SER A 1 111 ? 4.184 12.630 0.874 1.00 73.31 111 SER A CA 1
ATOM 901 C C . SER A 1 111 ? 2.883 11.944 1.305 1.00 73.31 111 SER A C 1
ATOM 903 O O . SER A 1 111 ? 1.864 12.611 1.482 1.00 73.31 111 SER A O 1
ATOM 905 N N . PHE A 1 112 ? 2.912 10.619 1.469 1.00 65.88 112 PHE A N 1
ATOM 906 C CA . PHE A 1 112 ? 1.811 9.833 2.042 1.00 65.88 112 PHE A CA 1
ATOM 907 C C . PHE A 1 112 ? 1.854 9.873 3.570 1.00 65.88 112 PHE A C 1
ATOM 909 O O . PHE A 1 112 ? 0.907 9.410 4.240 1.00 65.88 112 PHE A O 1
#

Sequence (112 aa):
MYSEEVDLCSRIGKANWSLHWVPHAQIVHYGGQSTQQVAASMFLRLYQGKVIYFRKNHGAPTSRYYKLILLAAGVARLVVSPLALFEHAQRRKRHLALTKSYWQLLTHLPSF

F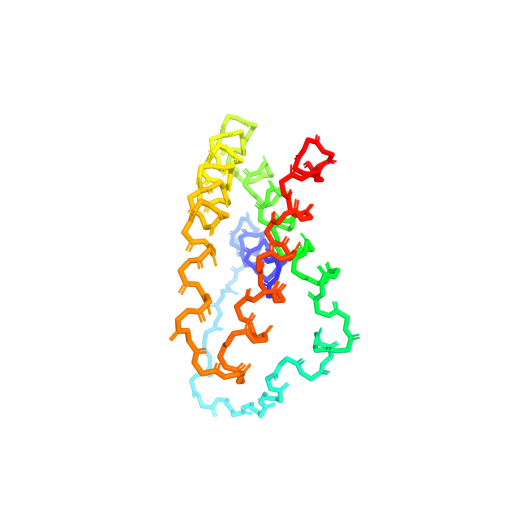oldseek 3Di:
DQCPVVVVVVVCVVVVHDDDDDPPDDDDDPPCPVCVVVVLVVLLSSVVSVLVNCCVPPNDVSSVVSLVVLLVVLVVLLVCLVVLVVPDPVSSVVSVVVNVSSVVNNVCSVVD

Secondary structure (DSSP, 8-state):
--SHHHHHHHHHHHTT------TT------TTHHHHHTHHHHHHHHHHHHHHHHHHHHHHHHHHHHHHHHHHHHHHHHHHGGGGGGS-HHHHHHHHHHHHHHHHHHHHGGG-

Radius of gyration: 17.53 Å; chains: 1; bounding box: 44×31×40 Å